Protein AF-A0AAU7NTM0-F1 (afdb_monomer_lite)

Sequence (104 aa):
MHDMLNFLFSSEGFMPHGVCFYWQPIILWVTVVSDLLTFVAYFSIPVALGYFVYNRPDLENKWLYLLFSGFIFACGTTHLLAAINVWMPLYGLSAIVKAITASI

pLDDT: mean 89.42, std 6.83, range [63.06, 97.56]

InterPro domains:
  IPR058544 Ethylene receptor 1-like, N-terminal domain [PF25487] (27-103)

Secondary structure (DSSP, 8-state):
-HHHHHHHH--TT---HHHHTTT-HHHHHHHHHHHHHHHHHHHHHHHHHHHHHHH-TT-TTHHHHHHHHHHHHHHHHHHHHHHHHTTS--HHHHHHHHHHHHH-

Organism: NCBI:txid3067653

Foldseek 3Di:
DVVLVCLQAPLPPPDQCCVVVVVPPVVLVVLLVVLLVLLVVLLVVLVVLVVVLVVCPVDPCVVVSVLVNQLSNLVSVLSVQNSVSNPRVSVSNNVVSVVSSVVD

Radius of gyration: 16.82 Å; chains: 1; bounding box: 43×24×45 Å

Structure (mmCIF, N/CA/C/O backbone):
data_AF-A0AAU7NTM0-F1
#
_entry.id   AF-A0AAU7NTM0-F1
#
loop_
_atom_site.group_PDB
_atom_site.id
_atom_site.type_symbol
_atom_site.label_atom_id
_atom_site.label_alt_id
_atom_site.label_comp_id
_atom_site.label_asym_id
_atom_site.label_entity_id
_atom_site.label_seq_id
_atom_site.pdbx_PDB_ins_code
_atom_site.Cartn_x
_atom_site.Cartn_y
_atom_site.Cartn_z
_atom_site.occupancy
_atom_site.B_iso_or_equiv
_atom_site.auth_seq_id
_atom_site.auth_comp_id
_atom_site.auth_asym_id
_atom_site.auth_atom_id
_atom_site.pdbx_PDB_model_num
ATOM 1 N N . MET A 1 1 ? 19.998 -12.386 10.280 1.00 63.06 1 MET A N 1
ATOM 2 C CA . MET A 1 1 ? 19.471 -11.018 10.030 1.00 63.06 1 MET A CA 1
ATOM 3 C C . MET A 1 1 ? 19.774 -10.543 8.612 1.00 63.06 1 MET A C 1
ATOM 5 O O . MET A 1 1 ? 18.859 -10.039 7.978 1.00 63.06 1 MET A O 1
ATOM 9 N N . HIS A 1 2 ? 20.991 -10.751 8.089 1.00 72.50 2 HIS A N 1
ATOM 10 C CA . HIS A 1 2 ? 21.307 -10.485 6.676 1.00 72.50 2 HIS A CA 1
ATOM 11 C C . HIS A 1 2 ? 20.399 -11.250 5.697 1.00 72.50 2 HIS A C 1
ATOM 13 O O . HIS A 1 2 ? 19.856 -10.638 4.788 1.00 72.50 2 HIS A O 1
ATOM 19 N N . ASP A 1 3 ? 20.125 -12.536 5.941 1.00 80.69 3 ASP A N 1
ATOM 20 C CA . ASP A 1 3 ? 19.298 -13.349 5.028 1.00 80.69 3 ASP A CA 1
ATOM 21 C C . ASP A 1 3 ? 17.848 -12.859 4.916 1.00 80.69 3 ASP A C 1
ATOM 23 O O . ASP A 1 3 ? 17.248 -12.909 3.848 1.00 80.69 3 ASP A O 1
ATOM 27 N N . MET A 1 4 ? 17.294 -12.327 6.009 1.00 76.56 4 MET A N 1
ATOM 28 C CA . MET A 1 4 ? 15.935 -11.782 6.031 1.00 76.56 4 MET A CA 1
ATOM 29 C C . MET A 1 4 ? 15.848 -10.443 5.291 1.00 76.56 4 MET A C 1
ATOM 31 O O . MET A 1 4 ? 14.894 -10.212 4.557 1.00 76.56 4 MET A O 1
ATOM 35 N N . LEU A 1 5 ? 16.846 -9.567 5.449 1.00 76.81 5 LEU A N 1
ATOM 36 C CA . LEU A 1 5 ? 16.911 -8.311 4.694 1.00 76.81 5 LEU A CA 1
ATOM 37 C C . LEU A 1 5 ? 17.115 -8.572 3.200 1.00 76.81 5 LEU A C 1
ATOM 39 O O . LEU A 1 5 ? 16.458 -7.935 2.380 1.00 76.81 5 LEU A O 1
ATOM 43 N N . ASN A 1 6 ? 17.950 -9.557 2.861 1.00 80.38 6 ASN A N 1
ATOM 44 C CA . ASN A 1 6 ? 18.123 -10.012 1.487 1.00 80.38 6 ASN A CA 1
ATOM 45 C C . ASN A 1 6 ? 16.808 -10.558 0.928 1.00 80.38 6 ASN A C 1
ATOM 47 O O . ASN A 1 6 ? 16.407 -10.148 -0.147 1.00 80.38 6 ASN A O 1
ATOM 51 N N . PHE A 1 7 ? 16.076 -11.394 1.664 1.00 80.50 7 PHE A N 1
ATOM 52 C CA . PHE A 1 7 ? 14.767 -11.872 1.214 1.00 80.50 7 PHE A CA 1
ATOM 53 C C . PHE A 1 7 ? 13.765 -10.733 0.955 1.00 80.50 7 PHE A C 1
ATOM 55 O O . PHE A 1 7 ? 13.015 -10.783 -0.014 1.00 80.50 7 PHE A O 1
ATOM 62 N N . LEU A 1 8 ? 13.738 -9.707 1.810 1.00 80.81 8 LEU A N 1
ATOM 63 C CA . LEU A 1 8 ? 12.792 -8.591 1.705 1.00 80.81 8 LEU A CA 1
ATOM 64 C C . LEU A 1 8 ? 13.088 -7.649 0.536 1.00 80.81 8 LEU A C 1
ATOM 66 O O . LEU A 1 8 ? 12.157 -7.202 -0.137 1.00 80.81 8 LEU A O 1
ATOM 70 N N . PHE A 1 9 ? 14.365 -7.318 0.342 1.00 83.25 9 PHE A N 1
ATOM 71 C CA . PHE A 1 9 ? 14.793 -6.227 -0.530 1.00 83.25 9 PHE A CA 1
ATOM 72 C C . PHE A 1 9 ? 15.633 -6.671 -1.730 1.00 83.25 9 PHE A C 1
ATOM 74 O O . PHE A 1 9 ? 15.961 -5.823 -2.560 1.00 83.25 9 PHE A O 1
ATOM 81 N N . SER A 1 10 ? 15.989 -7.955 -1.864 1.00 80.69 10 SER A N 1
ATOM 82 C CA . SER A 1 10 ? 16.696 -8.408 -3.060 1.00 80.69 10 SER A CA 1
ATOM 83 C C . SER A 1 10 ? 15.775 -8.358 -4.276 1.00 80.69 10 SER A C 1
ATOM 85 O O . SER A 1 10 ? 14.642 -8.839 -4.280 1.00 80.69 10 SER A O 1
ATOM 87 N N . SER A 1 11 ? 16.298 -7.751 -5.332 1.00 77.12 11 SER A N 1
ATOM 88 C CA . SER A 1 11 ? 15.740 -7.775 -6.681 1.00 77.12 11 SER A CA 1
ATOM 89 C C . SER A 1 11 ? 16.516 -8.728 -7.598 1.00 77.12 11 SER A C 1
ATOM 91 O O . SER A 1 11 ? 16.145 -8.913 -8.757 1.00 77.12 11 SER A O 1
ATOM 93 N N . GLU A 1 12 ? 17.597 -9.337 -7.095 1.00 74.31 12 GLU A N 1
ATOM 94 C CA . GLU A 1 12 ? 18.466 -10.224 -7.864 1.00 74.31 12 GLU A CA 1
ATOM 95 C C . GLU A 1 12 ? 17.724 -11.492 -8.302 1.00 74.31 12 GLU A C 1
ATOM 97 O O . GLU A 1 12 ? 17.100 -12.184 -7.499 1.00 74.31 12 GLU A O 1
ATOM 102 N N . GLY A 1 13 ? 17.789 -11.796 -9.601 1.00 74.50 13 GLY A N 1
ATOM 103 C CA . GLY A 1 13 ? 17.146 -12.971 -10.196 1.00 74.50 13 GLY A CA 1
ATOM 104 C C . GLY A 1 13 ? 15.664 -12.799 -10.550 1.00 74.50 13 GLY A C 1
ATOM 105 O O . GLY A 1 13 ? 15.097 -13.689 -11.182 1.00 74.50 13 GLY A O 1
ATOM 106 N N . PHE A 1 14 ? 15.040 -11.664 -10.218 1.00 81.44 14 PHE A N 1
ATOM 107 C CA . PHE A 1 14 ? 13.642 -11.391 -10.547 1.00 81.44 14 PHE A CA 1
ATOM 108 C C . PHE A 1 14 ? 13.489 -10.409 -11.711 1.00 81.44 14 PHE A C 1
ATOM 110 O O . PHE A 1 14 ? 14.217 -9.426 -11.829 1.00 81.44 14 PHE A O 1
ATOM 117 N N . MET A 1 15 ? 12.490 -10.648 -12.565 1.00 81.12 15 MET A N 1
ATOM 118 C CA . MET A 1 15 ? 12.133 -9.706 -13.628 1.00 81.12 15 MET A CA 1
ATOM 119 C C . MET A 1 15 ? 11.202 -8.607 -13.083 1.00 81.12 15 MET A C 1
ATOM 121 O O . MET A 1 15 ? 10.189 -8.933 -12.447 1.00 81.12 15 MET A O 1
ATOM 125 N N . PRO A 1 16 ? 11.495 -7.317 -13.347 1.00 84.00 16 PRO A N 1
ATOM 126 C CA . PRO A 1 16 ? 10.568 -6.225 -13.072 1.00 84.00 16 PRO A CA 1
ATOM 127 C C . PRO A 1 16 ? 9.244 -6.434 -13.805 1.00 84.00 16 PRO A C 1
ATOM 129 O O . PRO A 1 16 ? 9.219 -6.912 -14.942 1.00 84.00 16 PRO A O 1
ATOM 132 N N . HIS A 1 17 ? 8.140 -6.016 -13.193 1.00 79.69 17 HIS A N 1
ATOM 133 C CA . HIS A 1 17 ? 6.809 -6.186 -13.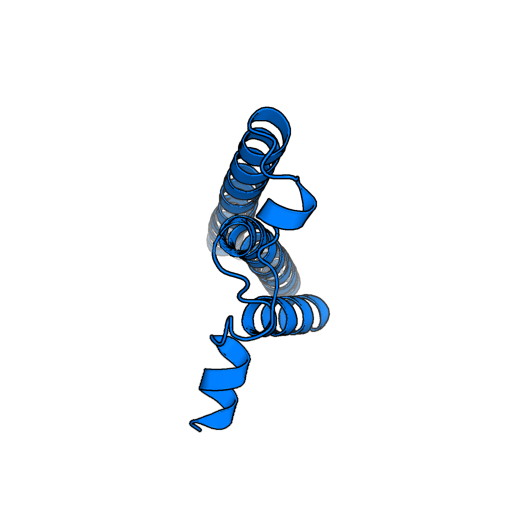775 1.00 79.69 17 HIS A CA 1
ATOM 134 C C . HIS A 1 17 ? 6.630 -5.393 -15.083 1.00 79.69 17 HIS A C 1
ATOM 136 O O . HIS A 1 17 ? 5.841 -5.780 -15.942 1.00 79.69 17 HIS A O 1
ATOM 142 N N . GLY A 1 18 ? 7.435 -4.346 -15.305 1.00 73.69 18 GLY A N 1
ATOM 143 C CA . GLY A 1 18 ? 7.490 -3.628 -16.580 1.00 73.69 18 GLY A CA 1
ATOM 144 C C . GLY A 1 18 ? 7.853 -4.518 -17.778 1.00 73.69 18 GLY A C 1
ATOM 145 O O . GLY A 1 18 ? 7.360 -4.281 -18.881 1.00 73.69 18 GLY A O 1
ATOM 146 N N . VAL A 1 19 ? 8.627 -5.592 -17.566 1.00 79.50 19 VAL A N 1
ATOM 147 C CA . VAL A 1 19 ? 8.946 -6.585 -18.610 1.00 79.50 19 VAL A CA 1
ATOM 148 C C . VAL A 1 19 ? 7.689 -7.349 -19.035 1.00 79.50 19 VAL A C 1
ATOM 150 O O . VAL A 1 19 ? 7.488 -7.569 -20.227 1.00 79.50 19 VAL A O 1
ATOM 153 N N . CYS A 1 20 ? 6.802 -7.684 -18.091 1.00 80.62 20 CYS A N 1
ATOM 154 C CA . CYS A 1 20 ? 5.519 -8.334 -18.380 1.00 80.62 20 CYS A CA 1
ATOM 155 C C . CYS A 1 20 ? 4.589 -7.435 -19.206 1.00 80.62 20 CYS A C 1
ATOM 157 O O . CYS A 1 20 ? 3.834 -7.931 -20.037 1.00 80.62 20 CYS A O 1
ATOM 159 N N . PHE A 1 21 ? 4.677 -6.115 -19.027 1.00 81.12 21 PHE A N 1
ATOM 160 C CA . PHE A 1 21 ? 3.950 -5.139 -19.844 1.00 81.12 21 PHE A CA 1
ATOM 161 C C . PHE A 1 21 ? 4.621 -4.835 -21.183 1.00 81.12 21 PHE A C 1
ATOM 163 O O . PHE A 1 21 ? 4.155 -3.956 -21.907 1.00 81.12 21 PHE A O 1
ATOM 170 N N . TYR A 1 22 ? 5.725 -5.516 -21.511 1.00 85.62 22 TYR A N 1
ATOM 171 C CA . TYR A 1 22 ? 6.549 -5.223 -22.684 1.00 85.62 22 TYR A CA 1
ATOM 172 C C . TYR A 1 22 ? 6.962 -3.738 -22.753 1.00 85.62 22 TYR A C 1
ATOM 174 O O . TYR A 1 22 ? 7.161 -3.182 -23.830 1.00 85.62 22 TYR A O 1
ATOM 182 N N . TRP A 1 23 ? 7.023 -3.065 -21.596 1.00 86.00 23 TRP A N 1
ATOM 183 C CA . TRP A 1 23 ? 7.228 -1.620 -21.480 1.00 86.00 23 TRP A CA 1
ATOM 184 C C . TRP A 1 23 ? 6.285 -0.771 -22.350 1.00 86.00 23 TRP A C 1
ATOM 186 O O . TRP A 1 23 ? 6.625 0.349 -22.731 1.00 86.00 23 TRP A O 1
ATOM 196 N N . GLN A 1 24 ? 5.083 -1.276 -22.653 1.00 90.69 24 GLN A N 1
ATOM 197 C CA . GLN A 1 24 ? 4.082 -0.533 -23.410 1.00 90.69 24 GLN A CA 1
ATOM 198 C C . GLN A 1 24 ? 3.618 0.688 -22.603 1.00 90.69 24 GLN A C 1
ATOM 200 O O . GLN A 1 24 ? 2.988 0.511 -21.554 1.00 90.69 24 GLN A O 1
ATOM 205 N N . PRO A 1 25 ? 3.868 1.926 -23.076 1.00 88.50 25 PRO A N 1
ATOM 206 C CA . PRO A 1 25 ? 3.692 3.123 -22.255 1.00 88.50 25 PRO A CA 1
ATOM 207 C C . PRO A 1 25 ? 2.265 3.298 -21.737 1.00 88.50 25 PRO A C 1
ATOM 209 O O . PRO A 1 25 ? 2.075 3.683 -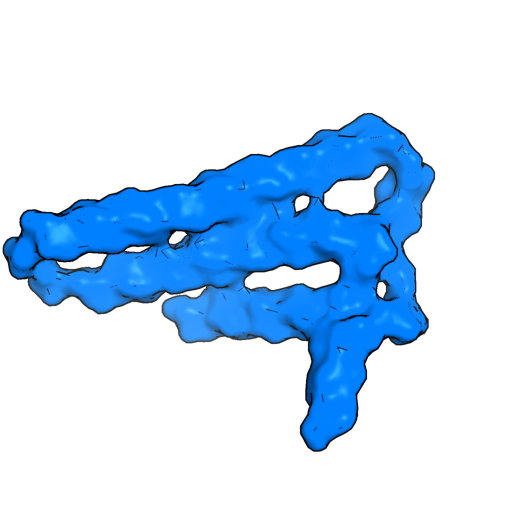20.590 1.00 88.50 25 PRO A O 1
ATOM 212 N N . ILE A 1 26 ? 1.262 2.985 -22.562 1.00 92.38 26 ILE A N 1
ATOM 213 C CA . ILE A 1 26 ? -0.144 3.167 -22.193 1.00 92.38 26 ILE A CA 1
ATOM 214 C C . ILE A 1 26 ? -0.567 2.228 -21.059 1.00 92.38 26 ILE A C 1
ATOM 216 O O . ILE A 1 26 ? -1.119 2.687 -20.066 1.00 92.38 26 ILE A O 1
ATOM 220 N N . ILE A 1 27 ? -0.257 0.932 -21.163 1.00 90.94 27 ILE A N 1
ATOM 221 C CA . ILE A 1 27 ? -0.609 -0.055 -20.136 1.00 90.94 27 ILE A CA 1
ATOM 222 C C . ILE A 1 27 ? 0.190 0.204 -18.862 1.00 90.94 27 ILE A C 1
ATOM 224 O O . ILE A 1 27 ? -0.374 0.169 -17.771 1.00 90.94 27 ILE A O 1
ATOM 228 N N . LEU A 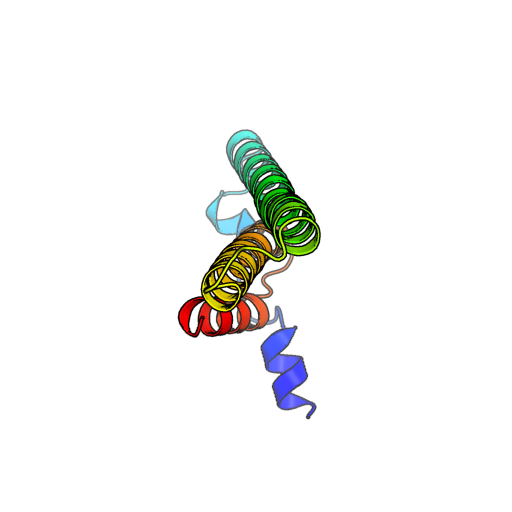1 28 ? 1.479 0.528 -19.000 1.00 91.31 28 LEU A N 1
ATOM 229 C CA . LEU A 1 28 ? 2.354 0.823 -17.872 1.00 91.31 28 LEU A CA 1
ATOM 230 C C . LEU A 1 28 ? 1.835 2.018 -17.069 1.00 91.31 28 LEU A C 1
ATOM 232 O O . LEU A 1 28 ? 1.613 1.891 -15.867 1.00 91.31 28 LEU A O 1
ATOM 236 N N . TRP A 1 29 ? 1.599 3.162 -17.719 1.00 92.19 29 TRP A N 1
ATOM 237 C CA . TRP A 1 29 ? 1.155 4.370 -17.022 1.00 92.19 29 TRP A CA 1
ATOM 238 C C . TRP A 1 29 ? -0.248 4.230 -16.448 1.00 92.19 29 TRP A C 1
ATOM 240 O O . TRP A 1 29 ? -0.464 4.628 -15.307 1.00 92.19 29 TRP A O 1
ATOM 250 N N . VAL A 1 30 ? -1.187 3.634 -17.188 1.00 95.19 30 VAL A N 1
ATOM 251 C CA . VAL A 1 30 ? -2.546 3.406 -16.677 1.00 95.19 30 VAL A CA 1
ATOM 252 C C . VAL A 1 30 ? -2.511 2.499 -15.452 1.00 95.19 30 VAL A C 1
ATOM 254 O O . VAL A 1 30 ? -3.169 2.812 -14.463 1.00 95.19 30 VAL A O 1
ATOM 257 N N . THR A 1 31 ? -1.717 1.426 -15.474 1.00 93.75 31 THR A N 1
ATOM 258 C CA . THR A 1 31 ? -1.613 0.497 -14.339 1.00 93.75 31 THR A CA 1
ATOM 259 C C . THR A 1 31 ? -0.988 1.178 -13.127 1.00 93.75 31 THR A C 1
ATOM 261 O O . THR A 1 31 ? -1.600 1.202 -12.065 1.00 93.75 31 THR A O 1
ATOM 264 N N . VAL A 1 32 ? 0.170 1.827 -13.294 1.00 94.69 32 VAL A N 1
ATOM 265 C CA . VAL A 1 32 ? 0.863 2.522 -12.196 1.00 94.69 32 VAL A CA 1
ATOM 266 C C . VAL A 1 32 ? -0.018 3.609 -11.589 1.00 94.69 32 VAL A C 1
ATOM 268 O O . VAL A 1 32 ? -0.140 3.693 -10.371 1.00 94.69 32 VAL A O 1
ATOM 271 N N . VAL A 1 33 ? -0.635 4.457 -12.415 1.00 96.56 33 VAL A N 1
ATOM 272 C CA . VAL A 1 33 ? -1.485 5.546 -11.916 1.00 96.56 33 VAL A CA 1
ATOM 273 C C . VAL A 1 33 ? -2.708 4.978 -11.200 1.00 96.56 33 VAL A C 1
ATOM 275 O O . VAL A 1 33 ? -3.067 5.481 -10.138 1.00 96.56 33 VAL A O 1
ATOM 278 N N . SER A 1 34 ? -3.312 3.909 -11.724 1.00 96.69 34 SER A N 1
ATOM 279 C CA . SER A 1 34 ? -4.439 3.238 -11.066 1.00 96.69 34 SER A CA 1
ATOM 280 C C . SER A 1 34 ? -4.040 2.642 -9.716 1.00 96.69 34 SER A C 1
ATOM 282 O O . SER A 1 34 ? -4.771 2.816 -8.740 1.00 96.69 34 SER A O 1
ATOM 284 N N . ASP A 1 35 ? -2.873 2.005 -9.621 1.00 96.19 35 ASP A N 1
ATOM 285 C CA . ASP A 1 35 ? -2.351 1.461 -8.364 1.00 96.19 35 ASP A CA 1
ATOM 286 C C . ASP A 1 35 ? -2.053 2.567 -7.344 1.00 96.19 35 ASP A C 1
ATOM 288 O O . ASP A 1 35 ? -2.419 2.446 -6.175 1.00 96.19 35 ASP A O 1
ATOM 292 N N . LEU A 1 36 ? -1.470 3.690 -7.774 1.00 97.12 36 LEU A N 1
ATOM 293 C CA . LEU A 1 36 ? -1.216 4.836 -6.896 1.00 97.12 36 LEU A CA 1
ATOM 294 C C . LEU A 1 36 ? -2.512 5.497 -6.411 1.00 97.12 36 LEU A C 1
ATOM 296 O O . LEU A 1 36 ? -2.630 5.824 -5.230 1.00 97.12 36 LEU A O 1
ATOM 300 N N . LEU A 1 37 ? -3.503 5.671 -7.287 1.00 97.56 37 LEU A N 1
ATOM 301 C CA . LEU A 1 37 ? -4.813 6.203 -6.904 1.00 97.56 37 LEU A CA 1
ATOM 302 C C . LEU A 1 37 ? -5.537 5.259 -5.940 1.00 97.56 37 LEU A C 1
ATOM 304 O O . LEU A 1 37 ? -6.117 5.714 -4.954 1.00 97.56 37 LEU A O 1
ATOM 308 N N . THR A 1 38 ? -5.451 3.950 -6.181 1.00 97.00 38 THR A N 1
ATOM 309 C CA . THR A 1 38 ? -6.008 2.929 -5.286 1.00 97.00 38 THR A CA 1
ATOM 310 C C . THR A 1 38 ? -5.325 2.970 -3.926 1.00 97.00 38 THR A C 1
ATOM 312 O O . THR A 1 38 ? -6.009 3.003 -2.908 1.00 97.00 38 THR A O 1
ATOM 315 N N . PHE A 1 39 ? -3.994 3.063 -3.885 1.00 97.06 39 PHE A N 1
ATOM 316 C CA . PHE A 1 39 ? -3.235 3.228 -2.647 1.00 97.06 39 PHE A CA 1
ATOM 317 C C . PHE A 1 39 ? -3.703 4.453 -1.848 1.00 97.06 39 PHE A C 1
ATOM 319 O O . PHE A 1 39 ? -3.999 4.329 -0.659 1.00 97.06 39 PHE A O 1
ATOM 326 N N . VAL A 1 40 ? -3.842 5.616 -2.494 1.00 97.56 40 VAL A N 1
ATOM 327 C CA . VAL A 1 40 ? -4.311 6.848 -1.835 1.00 97.56 40 VAL A CA 1
ATOM 328 C C . VAL A 1 40 ? -5.734 6.685 -1.300 1.00 97.56 40 VAL A C 1
ATOM 330 O O . VAL A 1 40 ? -6.001 7.036 -0.148 1.00 97.56 40 VAL A O 1
ATOM 333 N N . ALA A 1 41 ? -6.642 6.107 -2.088 1.00 96.81 41 ALA A N 1
ATOM 334 C CA . ALA A 1 41 ? -8.004 5.825 -1.644 1.00 96.81 41 ALA A CA 1
ATOM 335 C C . ALA A 1 41 ? -8.014 4.886 -0.424 1.00 96.81 41 ALA A C 1
ATOM 337 O O . ALA A 1 41 ? -8.634 5.201 0.594 1.00 96.81 41 ALA A O 1
ATOM 338 N N . TYR A 1 42 ? -7.261 3.788 -0.482 1.00 95.88 42 TYR A N 1
ATOM 339 C CA . TYR A 1 42 ? -7.169 2.797 0.590 1.00 95.88 42 TYR A CA 1
ATOM 340 C C . TYR A 1 42 ? -6.468 3.338 1.840 1.00 95.88 42 TYR A C 1
ATOM 342 O O . TYR A 1 42 ? -6.736 2.853 2.927 1.00 95.88 42 TYR A O 1
ATOM 350 N N . PHE A 1 43 ? -5.620 4.362 1.741 1.00 94.50 43 PHE A N 1
ATOM 351 C CA . PHE A 1 43 ? -5.078 5.050 2.919 1.00 94.50 43 PHE A CA 1
ATOM 352 C C . PHE A 1 43 ? -6.049 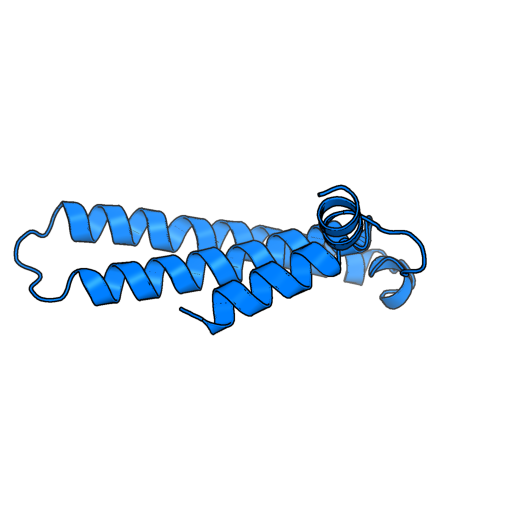6.086 3.493 1.00 94.50 43 PHE A C 1
ATOM 354 O O . PHE A 1 43 ? -6.102 6.278 4.707 1.00 94.50 43 PHE A O 1
ATOM 361 N N . SER A 1 44 ? -6.852 6.732 2.646 1.00 95.62 44 SER A N 1
ATOM 362 C CA . SER A 1 44 ? -7.824 7.737 3.090 1.00 95.62 44 SER A CA 1
ATOM 363 C C . SER A 1 44 ? -8.994 7.139 3.884 1.00 95.62 44 SER A C 1
ATOM 365 O O . SER A 1 44 ? -9.451 7.749 4.852 1.00 95.62 44 SER A O 1
ATOM 367 N N . ILE A 1 45 ? -9.448 5.928 3.533 1.00 93.94 45 ILE A N 1
ATOM 368 C CA . ILE A 1 45 ? -10.594 5.266 4.178 1.00 93.94 45 ILE A CA 1
ATOM 369 C C . ILE A 1 45 ? -10.316 4.942 5.660 1.00 93.94 45 ILE A C 1
ATOM 371 O O . ILE A 1 45 ? -11.119 5.360 6.495 1.00 93.94 45 ILE A O 1
ATOM 375 N N . PRO A 1 46 ? -9.202 4.279 6.041 1.00 93.31 46 PRO A N 1
ATOM 376 C CA . PRO A 1 46 ? -8.835 4.048 7.438 1.00 93.31 46 PRO A CA 1
ATOM 377 C C . PRO A 1 46 ? -8.709 5.337 8.249 1.00 93.31 46 PRO A C 1
ATOM 379 O O . PRO A 1 46 ? -9.116 5.368 9.406 1.00 93.31 46 PRO A O 1
ATOM 382 N N . VAL A 1 47 ? -8.185 6.415 7.654 1.00 93.44 47 VAL A N 1
ATOM 383 C CA . VAL A 1 47 ? -8.069 7.718 8.330 1.00 93.44 47 VAL A CA 1
ATOM 384 C C . VAL A 1 47 ? -9.453 8.295 8.627 1.00 93.44 47 VAL A C 1
ATOM 386 O O . VAL A 1 47 ? -9.727 8.689 9.762 1.00 93.44 47 VAL A O 1
ATOM 389 N N . ALA A 1 48 ? -10.350 8.300 7.639 1.00 93.38 48 ALA A N 1
ATOM 390 C CA . ALA A 1 48 ? -11.724 8.762 7.819 1.00 93.38 48 ALA A CA 1
ATOM 391 C C . ALA A 1 48 ? -12.494 7.893 8.828 1.00 93.38 48 ALA A C 1
ATOM 393 O O . ALA A 1 48 ? -13.200 8.416 9.694 1.00 93.38 48 ALA A O 1
ATOM 394 N N . LEU A 1 49 ? -12.324 6.570 8.758 1.00 91.38 49 LEU A N 1
ATOM 395 C CA . LEU A 1 49 ? -12.978 5.622 9.655 1.00 91.38 49 LEU A CA 1
ATOM 396 C C . LEU A 1 49 ? -12.443 5.740 11.087 1.00 91.38 49 LEU A C 1
ATOM 398 O O . LEU A 1 49 ? -13.226 5.749 12.034 1.00 91.38 49 LEU A O 1
ATOM 402 N N . GLY A 1 50 ? -11.133 5.918 11.253 1.00 91.00 50 GLY A N 1
ATOM 403 C CA . GLY A 1 50 ? -10.496 6.169 12.543 1.00 91.00 50 GLY A CA 1
ATOM 404 C C . GLY A 1 50 ? -10.995 7.461 13.186 1.00 91.00 50 GLY A C 1
ATOM 405 O O . GLY A 1 50 ? -11.352 7.460 14.364 1.00 91.00 50 GLY A O 1
ATOM 406 N N . TYR A 1 51 ? -11.115 8.540 12.407 1.00 91.81 51 TYR A N 1
ATOM 407 C CA . TYR A 1 51 ? -11.721 9.787 12.879 1.00 91.81 51 TYR A CA 1
ATOM 408 C C . TYR A 1 51 ? -13.183 9.587 13.307 1.00 91.81 51 TYR A C 1
ATOM 410 O O . TYR A 1 51 ? -13.591 10.069 14.363 1.00 91.81 51 TYR A O 1
ATOM 418 N N . PHE A 1 52 ? -13.978 8.845 12.533 1.00 90.50 52 PHE A N 1
ATOM 419 C CA . PHE A 1 52 ? -15.370 8.555 12.879 1.00 90.50 52 PHE A CA 1
ATOM 420 C C . PHE A 1 52 ? -15.492 7.760 14.189 1.00 90.50 52 PHE A C 1
ATOM 422 O O . PHE A 1 52 ? -16.240 8.160 15.081 1.00 90.50 52 PHE A O 1
ATOM 429 N N . VAL A 1 53 ? -14.723 6.677 14.338 1.00 90.50 53 VAL A N 1
ATOM 430 C CA . VAL A 1 53 ? -14.744 5.814 15.532 1.00 90.50 53 VAL A CA 1
ATOM 431 C C . VAL A 1 53 ? -14.234 6.552 16.770 1.00 90.50 53 VAL A C 1
ATOM 433 O O . VAL A 1 53 ? -14.767 6.354 17.862 1.00 90.50 53 VAL A O 1
ATOM 436 N N . TYR A 1 54 ? -13.238 7.429 16.618 1.00 87.81 54 TYR A N 1
ATOM 437 C CA . TYR A 1 54 ? -12.730 8.251 17.716 1.00 87.81 54 TYR A CA 1
ATOM 438 C C . TYR A 1 54 ? -13.80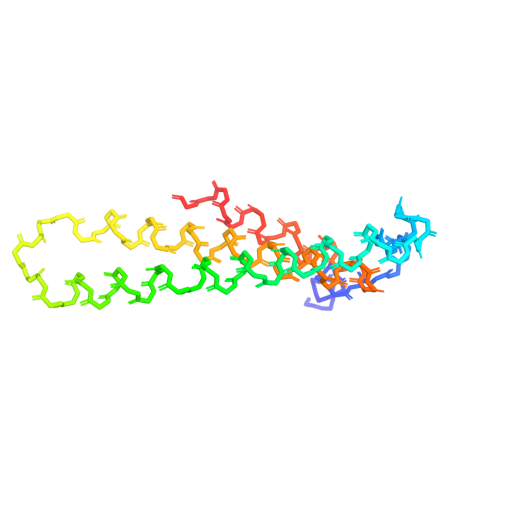5 9.193 18.277 1.00 87.81 54 TYR A C 1
ATOM 440 O O . TYR A 1 54 ? -13.946 9.317 19.491 1.00 87.81 54 TYR A O 1
ATOM 448 N N . ASN A 1 55 ? -14.606 9.809 17.403 1.00 88.75 55 ASN A N 1
ATOM 449 C CA . ASN A 1 55 ? -15.662 10.744 17.802 1.00 88.75 55 ASN A CA 1
ATOM 450 C C . ASN A 1 55 ? -16.968 10.063 18.254 1.00 88.75 55 ASN A C 1
ATOM 452 O O . ASN A 1 55 ? -17.870 10.745 18.740 1.00 88.75 55 ASN A O 1
ATOM 456 N N . ARG A 1 56 ? -17.093 8.740 18.092 1.00 86.88 56 ARG A N 1
ATOM 457 C CA . ARG A 1 56 ? -18.291 7.958 18.434 1.00 86.88 56 ARG A CA 1
ATOM 458 C C . ARG A 1 56 ? -18.005 6.957 19.561 1.00 86.88 56 ARG A C 1
ATOM 460 O O . ARG A 1 56 ? -17.686 5.790 19.308 1.00 86.88 56 ARG A O 1
ATOM 467 N N . PRO A 1 57 ? -18.069 7.400 20.835 1.00 79.69 57 PRO A N 1
ATOM 468 C CA . PRO A 1 57 ? -17.818 6.532 21.982 1.00 79.69 57 PRO A CA 1
ATOM 469 C C . PRO A 1 57 ? -18.906 5.470 22.191 1.00 79.69 57 PRO A C 1
ATOM 471 O O . PRO A 1 57 ? -18.624 4.469 22.840 1.00 79.69 57 PRO A O 1
ATOM 474 N N . ASP A 1 58 ? -20.086 5.672 21.604 1.00 87.00 58 ASP A N 1
ATOM 475 C CA . ASP A 1 58 ? -21.281 4.821 21.598 1.00 87.00 58 ASP A CA 1
ATOM 476 C C . ASP A 1 58 ? -21.121 3.492 20.836 1.00 87.00 58 ASP A C 1
ATOM 478 O O . ASP A 1 58 ? -21.983 2.623 20.921 1.00 87.00 58 ASP A O 1
ATOM 482 N N . LEU A 1 59 ? -20.020 3.300 20.107 1.00 85.94 59 LEU A N 1
ATOM 483 C CA . LEU A 1 59 ? -19.760 2.067 19.366 1.00 85.94 59 LEU A CA 1
ATOM 484 C C . LEU A 1 59 ? -19.261 0.947 20.292 1.00 85.94 59 LEU A C 1
ATOM 486 O O . LEU A 1 59 ? -18.136 1.005 20.790 1.00 85.94 59 LEU A O 1
ATOM 490 N N . GLU A 1 60 ? -20.059 -0.111 20.448 1.00 82.81 60 GLU A N 1
ATOM 491 C CA . GLU A 1 60 ? -19.711 -1.293 21.255 1.00 82.81 60 GLU A CA 1
ATOM 492 C C . GLU A 1 60 ? -18.588 -2.141 20.621 1.00 82.81 60 GLU A C 1
ATOM 494 O O . GLU A 1 60 ? -17.723 -2.658 21.324 1.00 82.81 60 GLU A O 1
ATOM 499 N N . ASN A 1 61 ? -18.525 -2.224 19.285 1.00 85.56 61 ASN A N 1
ATOM 500 C CA . ASN A 1 61 ? -17.625 -3.135 18.559 1.00 85.56 61 ASN A CA 1
ATOM 501 C C . ASN A 1 61 ? -16.457 -2.427 17.846 1.00 85.56 61 ASN A C 1
ATOM 503 O O . ASN A 1 61 ? -16.178 -2.690 16.674 1.00 85.56 61 ASN A O 1
ATOM 507 N N . LYS A 1 62 ? -15.735 -1.537 18.542 1.00 85.50 62 LYS A N 1
ATOM 508 C CA . LYS A 1 62 ? -14.605 -0.764 17.966 1.00 85.50 62 LYS A CA 1
ATOM 509 C C . LYS A 1 62 ? -13.513 -1.636 17.331 1.00 85.50 62 LYS A C 1
ATOM 511 O O . LYS A 1 62 ? -12.889 -1.216 16.362 1.00 85.50 62 LYS A O 1
ATOM 516 N N . TRP A 1 63 ? -13.320 -2.857 17.830 1.00 87.50 63 TRP A N 1
ATOM 517 C CA . TRP A 1 63 ? -12.344 -3.810 17.293 1.00 87.50 63 TRP A CA 1
ATOM 518 C C . TRP A 1 63 ? -12.606 -4.198 15.831 1.00 87.50 63 TRP A C 1
ATOM 520 O O . TRP A 1 63 ? -11.663 -4.281 15.049 1.00 87.50 63 TRP A O 1
ATOM 530 N N . LEU A 1 64 ? -13.872 -4.356 15.426 1.00 91.00 64 LEU A N 1
ATOM 531 C CA . LEU A 1 64 ? -14.224 -4.680 14.038 1.00 91.00 64 LEU A CA 1
ATOM 532 C C . LEU A 1 64 ? -13.761 -3.575 13.077 1.00 91.00 64 LEU A C 1
ATOM 534 O O . LEU A 1 64 ? -13.219 -3.853 12.011 1.00 91.00 64 LEU A O 1
ATOM 538 N N . TYR A 1 65 ? -13.925 -2.313 13.481 1.00 89.81 65 TYR A N 1
ATOM 539 C CA . TYR A 1 65 ? -13.472 -1.169 12.695 1.00 89.81 65 TYR A CA 1
ATOM 540 C C . TYR A 1 65 ? -11.949 -1.107 12.595 1.00 89.81 65 TYR A C 1
ATOM 542 O O . TYR A 1 65 ? -11.432 -0.721 11.548 1.00 89.81 65 TYR A O 1
ATOM 550 N N . LEU A 1 66 ? -11.232 -1.499 13.652 1.00 88.38 66 LEU A N 1
ATOM 551 C CA . LEU A 1 66 ? -9.772 -1.593 13.633 1.00 88.38 66 LEU A CA 1
ATOM 552 C C . LEU A 1 66 ? -9.293 -2.708 12.698 1.00 88.38 66 LEU A C 1
ATOM 554 O O . LEU A 1 66 ? -8.409 -2.450 11.887 1.00 88.38 66 LEU A O 1
ATOM 558 N N . LEU A 1 67 ? -9.907 -3.896 12.748 1.00 92.69 67 LEU A N 1
ATOM 559 C CA . LEU A 1 67 ? -9.606 -4.992 11.819 1.00 92.69 67 LEU A CA 1
ATOM 560 C C . LEU A 1 67 ? -9.869 -4.581 10.369 1.00 92.69 67 LEU A C 1
ATOM 562 O O . LEU A 1 67 ? -8.991 -4.709 9.523 1.00 92.69 67 LEU A O 1
ATOM 566 N N . PHE A 1 68 ? -11.037 -4.003 10.087 1.00 93.44 68 PHE A N 1
ATOM 567 C CA . PHE A 1 68 ? -11.383 -3.552 8.740 1.00 93.44 68 PHE A CA 1
ATOM 568 C C . PHE A 1 68 ? -10.451 -2.440 8.238 1.00 93.44 68 PHE A C 1
ATOM 570 O O . PHE A 1 68 ? -9.984 -2.484 7.101 1.00 93.44 68 PHE A O 1
ATOM 577 N N . SER A 1 69 ? -10.119 -1.471 9.098 1.00 93.56 69 SER A N 1
ATOM 578 C CA . SER A 1 69 ? -9.151 -0.412 8.779 1.00 93.56 69 SER A CA 1
ATOM 579 C C . SER A 1 69 ? -7.763 -0.984 8.500 1.00 93.56 69 SER A C 1
ATOM 581 O O . SER A 1 69 ? -7.119 -0.577 7.536 1.00 93.56 69 SER A O 1
ATOM 583 N N . GLY A 1 70 ? -7.313 -1.936 9.322 1.00 94.25 70 GLY A N 1
ATOM 584 C CA . GLY A 1 70 ? -6.039 -2.627 9.151 1.00 94.25 70 GLY A CA 1
ATOM 585 C C . GLY A 1 70 ? -5.988 -3.422 7.849 1.00 94.25 70 GLY A C 1
ATOM 586 O O . GLY A 1 70 ? -5.012 -3.312 7.111 1.00 94.25 70 GLY A O 1
ATOM 587 N N . PHE A 1 71 ? -7.059 -4.148 7.525 1.00 94.88 71 PHE A N 1
ATOM 588 C CA . PHE A 1 71 ? -7.181 -4.913 6.287 1.00 94.88 71 PHE A CA 1
ATOM 589 C C . PHE A 1 71 ? -7.114 -4.002 5.056 1.00 94.88 71 PHE A C 1
ATOM 591 O O . PHE A 1 71 ? -6.294 -4.229 4.168 1.00 94.88 71 PHE A O 1
ATOM 598 N N . ILE A 1 72 ? -7.899 -2.916 5.028 1.00 95.69 72 ILE A N 1
ATOM 599 C CA . ILE A 1 72 ? -7.858 -1.940 3.929 1.00 95.69 72 ILE A CA 1
ATOM 600 C C . ILE A 1 72 ? -6.465 -1.310 3.815 1.00 95.69 72 ILE A C 1
ATOM 602 O O . ILE A 1 72 ? -5.918 -1.218 2.719 1.00 95.69 72 ILE A O 1
ATOM 606 N N . PHE A 1 73 ? -5.850 -0.909 4.924 1.00 95.62 73 PHE A N 1
ATOM 607 C CA . PHE A 1 73 ? -4.507 -0.331 4.901 1.00 95.62 73 PHE A CA 1
ATOM 608 C C . PHE A 1 73 ? -3.462 -1.309 4.333 1.00 95.62 73 PHE A C 1
ATOM 610 O O . PHE A 1 73 ? -2.630 -0.940 3.493 1.00 95.62 73 PHE A O 1
ATOM 617 N N . ALA A 1 74 ? -3.523 -2.575 4.753 1.00 95.25 74 ALA A N 1
ATOM 618 C CA . ALA A 1 74 ? -2.633 -3.626 4.280 1.00 95.25 74 ALA A CA 1
ATOM 619 C C . ALA A 1 74 ? -2.838 -3.897 2.777 1.00 95.25 74 ALA A C 1
ATOM 621 O O . ALA A 1 74 ? -1.865 -3.880 2.018 1.00 95.25 74 ALA A O 1
ATOM 622 N N . CYS A 1 75 ? -4.090 -3.997 2.312 1.00 95.75 75 CYS A N 1
ATOM 623 C CA . CYS A 1 75 ? -4.427 -4.071 0.887 1.00 95.75 75 CYS A CA 1
ATOM 624 C C . CYS A 1 75 ? -3.881 -2.874 0.098 1.00 95.75 75 CYS A C 1
ATOM 626 O O . CYS A 1 75 ? -3.260 -3.065 -0.946 1.00 95.75 75 CYS A O 1
ATOM 628 N N . GLY A 1 76 ? -4.038 -1.646 0.600 1.00 95.62 76 GLY A N 1
ATOM 629 C CA . GLY A 1 76 ? -3.503 -0.445 -0.049 1.00 95.62 76 GLY A CA 1
ATOM 630 C C . GLY A 1 76 ? -1.988 -0.525 -0.233 1.00 95.62 76 GLY A C 1
ATOM 631 O O . GLY A 1 76 ? -1.469 -0.236 -1.311 1.00 95.62 76 GLY A O 1
ATOM 632 N N . THR A 1 77 ? -1.274 -1.017 0.781 1.00 95.44 77 THR A N 1
ATOM 633 C CA . THR A 1 77 ? 0.181 -1.226 0.718 1.00 95.44 77 THR A CA 1
ATOM 634 C C . THR A 1 77 ? 0.571 -2.202 -0.401 1.00 95.44 77 THR A C 1
ATOM 636 O O . THR A 1 77 ? 1.598 -2.004 -1.050 1.00 95.44 77 THR A O 1
ATOM 639 N N . THR A 1 78 ? -0.256 -3.212 -0.704 1.00 95.19 78 THR A N 1
ATOM 640 C CA . THR A 1 78 ? 0.006 -4.114 -1.842 1.00 95.19 78 THR A CA 1
ATOM 641 C C . THR A 1 78 ? -0.053 -3.406 -3.198 1.00 95.19 78 THR A C 1
ATOM 643 O O . THR A 1 78 ? 0.749 -3.741 -4.067 1.00 95.19 78 THR A O 1
ATOM 646 N N . HIS A 1 79 ? -0.916 -2.397 -3.366 1.00 96.06 79 HIS A N 1
ATOM 647 C CA . HIS A 1 79 ? -0.981 -1.588 -4.590 1.00 96.06 79 HIS A CA 1
ATOM 648 C C . HIS A 1 79 ? 0.236 -0.674 -4.739 1.00 96.06 79 HIS A C 1
ATOM 650 O O . HIS A 1 79 ? 0.805 -0.569 -5.823 1.00 96.06 79 HIS A O 1
ATOM 656 N N . LEU A 1 80 ? 0.709 -0.077 -3.641 1.00 95.69 80 LEU A N 1
ATOM 657 C CA . LEU A 1 80 ? 1.954 0.693 -3.668 1.00 95.69 80 LEU A CA 1
ATOM 658 C C . LEU A 1 80 ? 3.141 -0.180 -4.099 1.00 95.69 80 LEU A C 1
ATOM 660 O O . LEU A 1 80 ? 3.939 0.222 -4.945 1.00 95.69 80 LEU A O 1
ATOM 664 N N . LEU A 1 81 ? 3.242 -1.391 -3.545 1.00 94.19 81 LEU A N 1
ATOM 665 C CA . LEU A 1 81 ? 4.287 -2.336 -3.931 1.00 94.19 81 LEU A CA 1
ATOM 666 C C . LEU A 1 81 ? 4.132 -2.813 -5.375 1.00 94.19 81 LEU A C 1
ATOM 668 O O . LEU A 1 81 ? 5.140 -2.963 -6.056 1.00 94.19 81 LEU A O 1
ATOM 672 N N . ALA A 1 82 ? 2.907 -3.002 -5.872 1.00 92.75 82 ALA A N 1
ATOM 673 C CA . ALA A 1 82 ? 2.661 -3.329 -7.275 1.00 92.75 82 ALA A CA 1
ATOM 674 C C . ALA A 1 82 ? 3.195 -2.237 -8.216 1.00 92.75 82 ALA A C 1
ATOM 676 O O . ALA A 1 82 ? 3.931 -2.555 -9.153 1.00 92.75 82 ALA A O 1
ATOM 677 N N . ALA A 1 83 ? 2.938 -0.963 -7.904 1.00 93.56 83 ALA A N 1
ATOM 678 C CA . ALA A 1 83 ? 3.490 0.165 -8.648 1.00 93.56 83 ALA A CA 1
ATOM 679 C C . ALA A 1 83 ? 5.030 0.183 -8.606 1.00 93.56 83 ALA A C 1
ATOM 681 O O . ALA A 1 83 ? 5.668 0.355 -9.640 1.00 93.56 83 ALA A O 1
ATOM 682 N N . ILE A 1 84 ? 5.649 -0.056 -7.443 1.00 92.19 84 ILE A N 1
ATOM 683 C CA . ILE A 1 84 ? 7.119 -0.115 -7.311 1.00 92.19 84 ILE A CA 1
ATOM 684 C C . ILE A 1 84 ? 7.709 -1.298 -8.098 1.00 92.19 84 ILE A C 1
ATOM 686 O O . ILE A 1 84 ? 8.721 -1.132 -8.785 1.00 92.19 84 ILE A O 1
ATOM 690 N N . ASN A 1 85 ? 7.051 -2.462 -8.065 1.00 91.88 85 ASN A N 1
ATOM 691 C CA . ASN A 1 85 ? 7.477 -3.693 -8.740 1.00 91.88 85 ASN A CA 1
ATOM 692 C C . ASN A 1 85 ? 7.588 -3.560 -10.260 1.00 91.88 85 ASN A C 1
ATOM 694 O O . ASN A 1 85 ? 8.295 -4.354 -10.884 1.00 91.88 85 ASN A O 1
ATOM 698 N N . VAL A 1 86 ? 6.941 -2.557 -10.863 1.00 89.88 86 VAL A N 1
ATOM 699 C CA . VAL A 1 86 ? 7.120 -2.223 -12.283 1.00 89.88 86 VAL A CA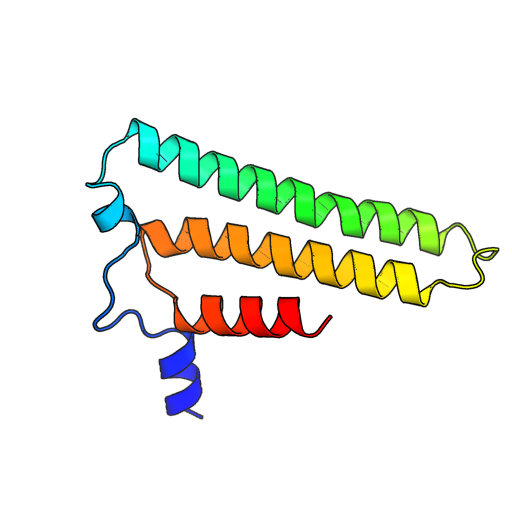 1
ATOM 700 C C . VAL A 1 86 ? 8.589 -1.937 -12.603 1.00 89.88 86 VAL A C 1
ATOM 702 O O . VAL A 1 86 ? 9.072 -2.395 -13.639 1.00 89.88 86 VAL A O 1
ATOM 705 N N . TRP A 1 87 ? 9.311 -1.264 -11.701 1.00 88.81 87 TRP A N 1
ATOM 706 C CA . TRP A 1 87 ? 10.723 -0.909 -11.878 1.00 88.81 87 TRP A CA 1
ATOM 707 C C . TRP A 1 87 ? 11.672 -1.723 -10.998 1.00 88.81 87 TRP A C 1
ATOM 709 O O . TRP A 1 87 ? 12.746 -2.104 -11.457 1.00 88.81 87 TRP A O 1
ATOM 719 N N . MET A 1 88 ? 11.293 -2.000 -9.750 1.00 89.31 88 MET A N 1
ATOM 720 C CA . MET A 1 88 ? 12.127 -2.690 -8.765 1.00 89.31 88 MET A CA 1
ATOM 721 C C . MET A 1 88 ? 11.368 -3.896 -8.202 1.00 89.31 88 MET A C 1
ATOM 723 O O . MET A 1 88 ? 10.467 -3.688 -7.394 1.00 89.31 88 MET A O 1
ATOM 727 N N . PRO A 1 89 ? 11.698 -5.139 -8.600 1.00 88.94 89 PRO A N 1
ATOM 728 C CA . PRO A 1 89 ? 10.928 -6.336 -8.255 1.00 88.94 89 PRO A CA 1
ATOM 729 C C . PRO A 1 89 ? 11.122 -6.765 -6.789 1.00 88.94 89 PRO A C 1
ATOM 731 O O . PRO A 1 89 ? 11.762 -7.771 -6.493 1.00 88.94 89 PRO A O 1
ATOM 734 N N . LEU A 1 90 ? 10.540 -6.014 -5.856 1.00 90.50 90 LEU A N 1
ATOM 735 C CA . LEU A 1 90 ? 10.550 -6.273 -4.414 1.00 90.50 90 LEU A CA 1
ATOM 736 C C . LEU A 1 90 ? 9.482 -7.321 -4.045 1.00 90.50 90 LEU A C 1
ATOM 738 O O . LEU A 1 90 ? 8.552 -7.080 -3.262 1.00 90.50 90 LEU A O 1
ATOM 742 N N . TYR A 1 91 ? 9.587 -8.511 -4.640 1.00 88.62 91 TYR A N 1
ATOM 743 C CA . TYR A 1 91 ? 8.586 -9.567 -4.479 1.00 88.62 91 TYR A CA 1
ATOM 744 C C . TYR A 1 91 ? 8.572 -10.180 -3.075 1.00 88.62 91 TYR A C 1
ATOM 746 O O . TYR A 1 91 ? 7.502 -10.574 -2.615 1.00 88.62 91 TYR A O 1
ATOM 754 N N . GLY A 1 92 ? 9.703 -10.206 -2.362 1.00 89.75 92 GLY A N 1
ATOM 755 C CA . GLY A 1 92 ? 9.750 -10.663 -0.969 1.00 89.75 92 GLY A CA 1
ATOM 756 C C . GLY A 1 92 ? 8.919 -9.778 -0.042 1.00 89.75 92 GLY A C 1
ATOM 757 O O . GLY A 1 92 ? 8.042 -10.269 0.670 1.00 89.75 92 GLY A O 1
ATOM 758 N N . LEU A 1 93 ? 9.102 -8.456 -0.130 1.00 91.56 93 LEU A N 1
ATOM 759 C CA . LEU A 1 93 ? 8.263 -7.490 0.583 1.00 91.56 93 LEU A CA 1
ATOM 760 C C . LEU A 1 93 ? 6.785 -7.624 0.186 1.00 91.56 93 LEU A C 1
ATOM 762 O O . LEU A 1 93 ? 5.907 -7.652 1.048 1.00 91.56 93 LEU A O 1
ATOM 766 N N . SER A 1 94 ? 6.510 -7.797 -1.108 1.00 91.88 94 SER A N 1
ATOM 767 C CA . SER A 1 94 ? 5.149 -8.017 -1.617 1.00 91.88 94 SER A CA 1
ATOM 768 C C . SER A 1 94 ? 4.501 -9.281 -1.043 1.00 91.88 94 SER A C 1
ATOM 770 O O . SER A 1 94 ? 3.316 -9.266 -0.713 1.00 91.88 94 SER A O 1
ATOM 772 N N . ALA A 1 95 ? 5.259 -10.370 -0.898 1.00 92.81 95 ALA A N 1
ATOM 773 C CA . ALA A 1 95 ? 4.779 -11.623 -0.325 1.00 92.81 95 ALA A CA 1
ATOM 774 C C . ALA A 1 95 ? 4.438 -11.470 1.162 1.00 92.81 95 ALA A C 1
ATOM 776 O O . ALA A 1 95 ? 3.380 -11.926 1.593 1.00 92.81 95 ALA A O 1
ATOM 777 N N . ILE A 1 96 ? 5.283 -10.779 1.933 1.00 94.25 96 ILE A N 1
ATOM 778 C CA . ILE A 1 96 ? 5.022 -10.554 3.360 1.00 94.25 96 ILE A CA 1
ATOM 779 C C . ILE A 1 96 ? 3.818 -9.644 3.568 1.00 94.25 96 ILE A C 1
ATOM 781 O O . ILE A 1 96 ? 2.960 -9.972 4.381 1.00 94.25 96 ILE A O 1
ATOM 785 N N . VAL A 1 97 ? 3.697 -8.540 2.826 1.00 94.69 97 VAL A N 1
ATOM 786 C CA . VAL A 1 97 ? 2.527 -7.657 2.963 1.00 94.69 97 VAL A CA 1
ATOM 787 C C . VAL A 1 97 ? 1.240 -8.406 2.618 1.00 94.69 97 VAL A C 1
ATOM 789 O O . VAL A 1 97 ? 0.249 -8.267 3.333 1.00 94.69 97 VAL A O 1
ATOM 792 N N . LYS A 1 98 ? 1.250 -9.269 1.593 1.00 93.88 98 LYS A N 1
ATOM 793 C CA . LYS A 1 98 ? 0.110 -10.148 1.285 1.00 93.88 98 LYS A CA 1
ATOM 794 C C . LYS A 1 98 ? -0.190 -11.133 2.418 1.00 93.88 98 LYS A C 1
ATOM 796 O O . LYS A 1 98 ? -1.355 -11.308 2.755 1.00 93.88 98 LYS A O 1
ATOM 801 N N . ALA A 1 99 ? 0.832 -11.736 3.026 1.00 95.31 99 ALA A N 1
ATOM 802 C CA . ALA A 1 99 ? 0.658 -12.643 4.159 1.00 95.31 99 ALA A CA 1
ATOM 803 C C . ALA A 1 99 ? 0.078 -11.928 5.391 1.00 95.31 99 ALA A C 1
ATOM 805 O O . ALA A 1 99 ? -0.853 -12.440 6.005 1.00 95.31 99 ALA A O 1
ATOM 806 N N . ILE A 1 100 ? 0.566 -10.722 5.705 1.00 94.81 100 ILE A N 1
ATOM 807 C CA . ILE A 1 100 ? 0.012 -9.871 6.767 1.00 94.81 100 ILE A CA 1
ATOM 808 C C . ILE A 1 100 ? -1.451 -9.552 6.459 1.00 94.81 100 ILE A C 1
ATOM 810 O O . ILE A 1 100 ? -2.307 -9.760 7.309 1.00 94.81 100 ILE A O 1
ATOM 814 N N . THR A 1 101 ? -1.747 -9.122 5.231 1.00 94.00 101 THR A N 1
ATOM 815 C CA . THR A 1 101 ? -3.118 -8.809 4.797 1.00 94.00 101 THR A CA 1
ATOM 816 C C . THR A 1 101 ? -4.055 -10.005 4.977 1.00 94.00 101 THR A C 1
ATOM 818 O O . THR A 1 101 ? -5.170 -9.831 5.445 1.00 94.00 101 THR A O 1
ATOM 821 N N . ALA A 1 102 ? -3.600 -11.219 4.654 1.00 94.62 102 ALA A N 1
ATOM 822 C CA . ALA A 1 102 ? -4.385 -12.447 4.798 1.00 94.62 102 ALA A CA 1
ATOM 823 C C . ALA A 1 102 ? -4.584 -12.909 6.255 1.00 94.62 102 ALA A C 1
ATOM 825 O O . ALA A 1 102 ? -5.402 -13.791 6.501 1.00 94.62 102 ALA A O 1
ATOM 826 N N . SER A 1 103 ? -3.816 -12.364 7.201 1.00 94.62 103 SER A N 1
ATOM 827 C CA . SER A 1 103 ? -3.894 -12.717 8.626 1.00 94.62 103 SER A CA 1
ATOM 828 C C . SER A 1 103 ? -4.807 -11.807 9.453 1.00 94.62 103 SER A C 1
ATOM 830 O O . SER A 1 103 ? -5.055 -12.117 10.618 1.00 94.62 103 SER A O 1
ATOM 832 N N . ILE A 1 104 ? -5.262 -10.693 8.868 1.00 90.12 104 ILE A N 1
ATOM 833 C CA . ILE A 1 104 ? -6.201 -9.735 9.473 1.00 90.12 104 ILE A CA 1
ATOM 834 C C . ILE A 1 104 ? -7.630 -10.210 9.216 1.00 90.12 104 ILE A C 1
ATOM 836 O O . ILE A 1 104 ? -8.420 -10.201 10.187 1.00 90.12 104 ILE A O 1
#